Protein AF-A0A941Q1H9-F1 (afdb_monomer_lite)

Sequence (43 aa):
LLKVQIDDAIEADRVFTMLMGDEVEPRRDFIETNALSAANIDV

Structure (mmCIF, N/CA/C/O backbone):
data_AF-A0A941Q1H9-F1
#
_entry.id   AF-A0A941Q1H9-F1
#
loop_
_atom_site.group_PDB
_atom_site.id
_atom_site.type_symbol
_atom_site.label_atom_id
_atom_site.label_alt_id
_atom_site.label_comp_id
_atom_site.label_asym_id
_atom_site.label_entity_id
_atom_site.label_seq_id
_atom_site.pdbx_PDB_ins_code
_atom_site.Cartn_x
_atom_site.Cartn_y
_atom_site.Cartn_z
_atom_site.occupancy
_atom_site.B_iso_or_equiv
_atom_site.auth_seq_id
_atom_site.auth_comp_id
_atom_site.auth_asym_id
_atom_site.auth_atom_id
_atom_site.pdbx_PDB_model_num
ATOM 1 N N . LEU A 1 1 ? -20.749 7.028 -3.901 1.00 76.56 1 LEU A N 1
ATOM 2 C CA . LEU A 1 1 ? -19.572 7.091 -3.005 1.00 76.56 1 LEU A CA 1
ATOM 3 C C . LEU A 1 1 ? -19.263 5.671 -2.562 1.00 76.56 1 LEU A C 1
ATOM 5 O O . LEU A 1 1 ? -20.181 5.013 -2.087 1.00 76.56 1 LEU A O 1
ATOM 9 N N . LEU A 1 2 ? -18.034 5.195 -2.758 1.00 85.69 2 LEU A N 1
ATOM 10 C CA . LEU A 1 2 ? -17.583 3.913 -2.208 1.00 85.69 2 LEU A CA 1
ATOM 11 C C . LEU A 1 2 ? -17.115 4.140 -0.765 1.00 85.69 2 LEU A C 1
ATOM 13 O O . LEU A 1 2 ? -16.440 5.130 -0.486 1.00 85.69 2 LEU A O 1
ATOM 17 N N . LYS A 1 3 ? -17.522 3.269 0.163 1.00 89.50 3 LYS A N 1
ATOM 18 C CA . LYS A 1 3 ? -17.185 3.395 1.586 1.00 89.50 3 LYS A CA 1
ATOM 19 C C . LYS A 1 3 ? -15.995 2.493 1.908 1.00 89.50 3 LYS A C 1
ATOM 21 O O . LYS A 1 3 ? -16.151 1.277 1.916 1.00 89.50 3 LYS A O 1
ATOM 26 N N . VAL A 1 4 ? -14.847 3.083 2.231 1.00 91.31 4 VAL A N 1
ATOM 27 C CA . VAL A 1 4 ? -13.638 2.342 2.633 1.00 91.31 4 VAL A CA 1
ATOM 28 C C . VAL A 1 4 ? -13.930 1.505 3.886 1.00 91.31 4 VAL A C 1
ATOM 30 O O . VAL A 1 4 ? -14.454 2.037 4.869 1.00 91.31 4 VAL A O 1
ATOM 33 N N . GLN A 1 5 ? -13.649 0.201 3.821 1.00 93.50 5 GLN A N 1
ATOM 34 C CA . GLN A 1 5 ? -13.726 -0.746 4.942 1.00 93.50 5 GLN A CA 1
ATOM 35 C C . GLN A 1 5 ? -12.327 -1.289 5.253 1.00 93.50 5 GLN A C 1
ATOM 37 O O . GLN A 1 5 ? -11.454 -1.278 4.388 1.00 93.50 5 GLN A O 1
ATOM 42 N N . ILE A 1 6 ? -12.133 -1.754 6.485 1.00 93.56 6 ILE A N 1
ATOM 43 C CA . ILE A 1 6 ? -10.927 -2.461 6.916 1.00 93.56 6 ILE A CA 1
ATOM 44 C C . 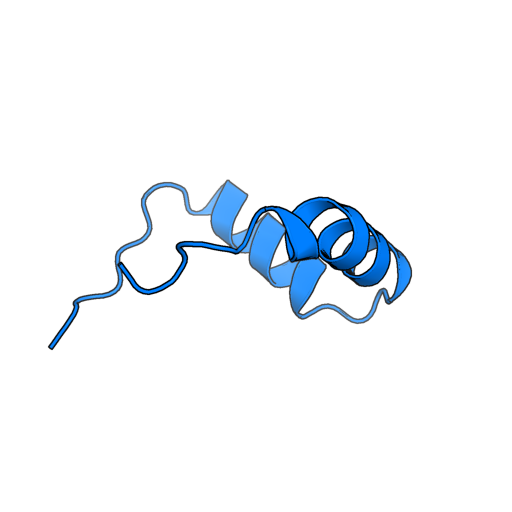ILE A 1 6 ? -11.394 -3.789 7.503 1.00 93.56 6 ILE A C 1
ATOM 46 O O . ILE A 1 6 ? -12.102 -3.787 8.509 1.00 93.56 6 ILE A O 1
ATOM 50 N N . ASP A 1 7 ? -11.002 -4.891 6.869 1.00 91.94 7 ASP A N 1
ATOM 51 C CA . ASP A 1 7 ? -11.382 -6.240 7.301 1.00 91.94 7 ASP A CA 1
ATOM 52 C C . ASP A 1 7 ? -10.386 -6.809 8.323 1.00 91.94 7 ASP A C 1
ATOM 54 O O . ASP A 1 7 ? -10.787 -7.414 9.315 1.00 91.94 7 ASP A O 1
ATOM 58 N N . ASP A 1 8 ? -9.090 -6.553 8.118 1.00 95.31 8 ASP A N 1
ATOM 59 C CA . ASP A 1 8 ? -8.010 -6.924 9.035 1.00 95.31 8 ASP A CA 1
ATOM 60 C C . ASP A 1 8 ? -7.073 -5.729 9.247 1.00 95.31 8 ASP A C 1
ATOM 62 O O . ASP A 1 8 ? -6.408 -5.253 8.324 1.00 95.31 8 ASP A O 1
ATOM 66 N N . ALA A 1 9 ? -7.035 -5.231 10.482 1.00 94.31 9 ALA A N 1
ATOM 67 C CA . ALA A 1 9 ? -6.235 -4.070 10.845 1.00 94.31 9 ALA A CA 1
ATOM 68 C C . ALA A 1 9 ? -4.725 -4.358 10.866 1.00 94.31 9 ALA 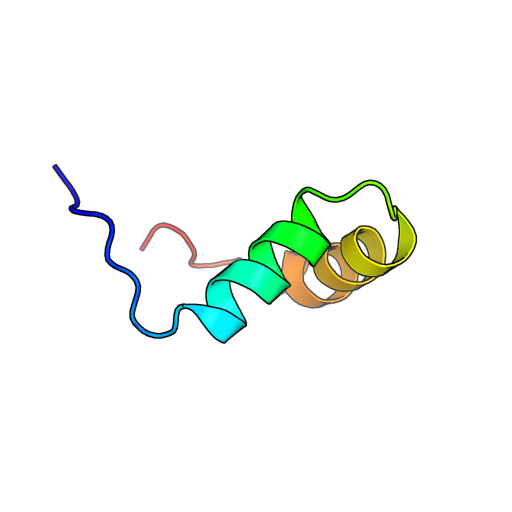A C 1
ATOM 70 O O . ALA A 1 9 ? -3.940 -3.454 10.592 1.00 94.31 9 ALA A O 1
ATOM 71 N N . ILE A 1 10 ? -4.312 -5.590 11.180 1.00 96.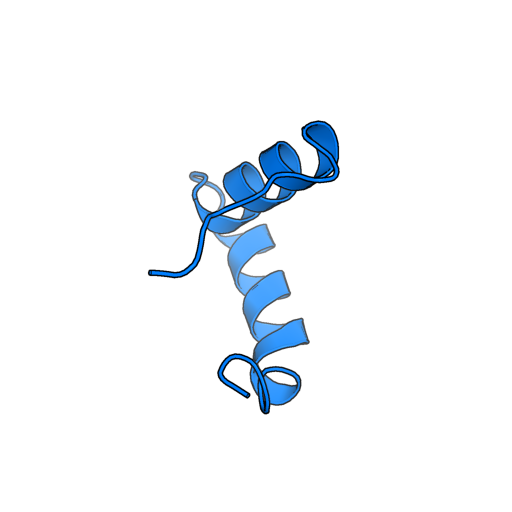44 10 ILE A N 1
ATOM 72 C CA . ILE A 1 10 ? -2.893 -5.961 11.269 1.00 96.44 10 ILE A CA 1
ATOM 73 C C . ILE A 1 10 ? -2.312 -6.084 9.864 1.00 96.44 10 ILE A C 1
ATOM 75 O O . ILE A 1 10 ? -1.244 -5.543 9.578 1.00 96.44 10 ILE A O 1
ATOM 79 N N . GLU A 1 11 ? -3.028 -6.764 8.970 1.00 95.81 11 GLU A N 1
ATOM 80 C CA . GLU A 1 11 ? -2.585 -6.886 7.582 1.00 95.81 11 GLU A CA 1
ATOM 81 C C . GLU A 1 11 ? -2.589 -5.521 6.883 1.00 95.81 11 G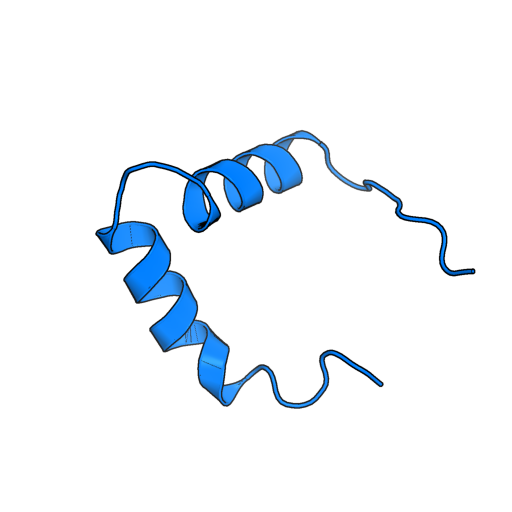LU A C 1
ATOM 83 O O . GLU A 1 11 ? -1.639 -5.197 6.170 1.00 95.81 11 GLU A O 1
ATOM 88 N N . ALA A 1 12 ? -3.599 -4.682 7.141 1.00 96.25 12 ALA A N 1
ATOM 89 C CA . ALA A 1 12 ? -3.633 -3.324 6.610 1.00 96.25 12 ALA A CA 1
ATOM 90 C C . ALA A 1 12 ? -2.403 -2.510 7.043 1.00 96.25 12 ALA A C 1
ATOM 92 O O . ALA A 1 12 ? -1.757 -1.899 6.194 1.00 96.25 12 ALA A O 1
ATOM 93 N N . ASP A 1 13 ? -2.040 -2.534 8.327 1.00 96.38 13 ASP A N 1
ATOM 94 C CA . ASP A 1 13 ? -0.861 -1.828 8.844 1.00 96.38 13 ASP A CA 1
ATOM 95 C C . ASP A 1 13 ? 0.445 -2.321 8.199 1.00 96.38 13 ASP A C 1
ATOM 97 O O . ASP A 1 13 ? 1.292 -1.518 7.790 1.00 96.38 13 ASP A O 1
ATOM 101 N N . ARG A 1 14 ? 0.574 -3.641 7.999 1.00 95.81 14 ARG A N 1
ATOM 102 C CA . ARG A 1 14 ? 1.719 -4.231 7.291 1.00 95.81 14 ARG A CA 1
ATOM 103 C C . ARG A 1 14 ? 1.812 -3.721 5.857 1.00 95.81 14 ARG A C 1
ATOM 105 O O . ARG A 1 14 ? 2.892 -3.329 5.413 1.00 95.81 14 ARG A O 1
ATOM 112 N N . VAL A 1 15 ? 0.694 -3.724 5.132 1.00 95.50 15 VAL A N 1
ATOM 113 C CA .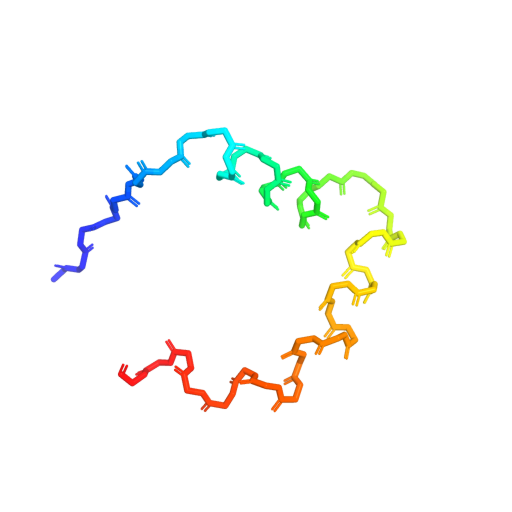 VAL A 1 15 ? 0.632 -3.251 3.742 1.00 95.50 15 VAL A CA 1
ATOM 114 C C . VAL A 1 15 ? 0.937 -1.755 3.666 1.00 95.50 15 VAL A C 1
ATOM 116 O O . VAL A 1 15 ? 1.723 -1.343 2.814 1.00 95.50 15 VAL A O 1
ATOM 119 N N . PHE A 1 16 ? 0.394 -0.943 4.577 1.00 96.12 16 PHE A N 1
ATOM 120 C CA . PHE A 1 16 ? 0.708 0.485 4.644 1.00 96.12 16 PHE A CA 1
ATOM 121 C C . PHE A 1 16 ? 2.191 0.726 4.901 1.00 96.12 16 PHE A C 1
ATOM 123 O O . PHE A 1 16 ? 2.804 1.504 4.176 1.00 96.12 16 PHE A O 1
ATOM 130 N N . THR A 1 17 ? 2.787 0.036 5.870 1.00 96.62 17 THR A N 1
ATOM 131 C CA . THR A 1 17 ? 4.214 0.180 6.178 1.00 96.62 17 THR A CA 1
ATOM 132 C C . THR A 1 17 ? 5.090 -0.235 4.996 1.00 96.62 17 THR A C 1
ATOM 134 O O . THR A 1 17 ? 6.003 0.494 4.623 1.00 96.62 17 THR A O 1
ATOM 137 N N . MET A 1 18 ? 4.787 -1.362 4.347 1.00 96.31 18 MET A N 1
ATOM 138 C CA . MET A 1 18 ? 5.546 -1.844 3.189 1.00 96.31 18 MET A CA 1
ATOM 139 C C . MET A 1 18 ? 5.485 -0.875 1.999 1.00 96.31 18 MET A C 1
ATOM 141 O O . MET A 1 18 ? 6.487 -0.673 1.317 1.00 96.31 18 MET A O 1
ATOM 145 N N . LEU A 1 19 ? 4.321 -0.275 1.728 1.00 96.75 19 LEU A N 1
ATOM 146 C CA . LEU A 1 19 ? 4.132 0.589 0.558 1.00 96.75 19 LEU A CA 1
ATOM 147 C C . LEU A 1 19 ? 4.497 2.055 0.824 1.00 96.75 19 LEU A C 1
ATOM 149 O O . LEU A 1 19 ? 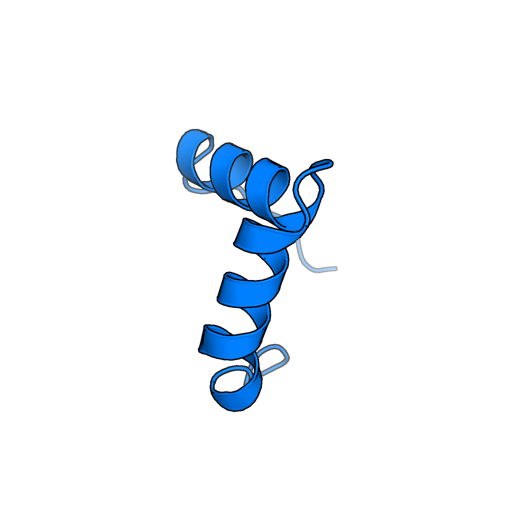5.001 2.738 -0.068 1.00 96.75 19 LEU A O 1
ATOM 153 N N . MET A 1 20 ? 4.276 2.542 2.041 1.00 96.75 20 MET A N 1
ATOM 154 C CA . MET A 1 20 ? 4.407 3.959 2.401 1.00 96.75 20 MET A CA 1
ATOM 155 C C . MET A 1 20 ? 5.570 4.243 3.357 1.00 96.75 20 MET A C 1
ATOM 157 O O . MET A 1 20 ? 5.806 5.404 3.682 1.00 96.75 20 MET A O 1
ATOM 161 N N . GLY A 1 21 ? 6.287 3.215 3.808 1.00 94.69 21 GLY A N 1
ATOM 162 C CA . GLY A 1 21 ? 7.464 3.357 4.657 1.00 94.69 21 GLY A CA 1
ATOM 163 C C . GLY A 1 21 ? 8.716 3.812 3.905 1.00 94.69 21 GLY A C 1
ATOM 164 O O . GLY A 1 21 ? 8.742 3.961 2.675 1.00 94.69 21 GLY A O 1
ATOM 165 N N . ASP A 1 22 ? 9.779 4.009 4.681 1.00 97.25 22 ASP A N 1
ATOM 166 C CA . ASP A 1 22 ? 11.058 4.540 4.199 1.00 97.25 22 ASP A CA 1
ATOM 167 C C . ASP A 1 22 ? 11.883 3.503 3.421 1.00 97.25 22 ASP A C 1
ATOM 169 O O . ASP A 1 22 ? 12.718 3.860 2.584 1.00 97.25 22 ASP A O 1
ATOM 173 N N . GLU A 1 23 ? 11.649 2.211 3.665 1.00 96.75 23 GLU A N 1
ATOM 174 C CA . GLU A 1 23 ? 12.381 1.135 3.004 1.00 96.75 23 GLU A CA 1
ATOM 175 C C . GLU A 1 23 ? 11.965 0.997 1.536 1.00 96.75 23 GLU A C 1
ATOM 177 O O . GLU A 1 23 ? 10.802 0.789 1.192 1.00 96.75 23 GLU A O 1
ATOM 182 N N . VAL A 1 24 ? 12.945 1.110 0.638 1.00 97.62 24 VAL A N 1
ATOM 183 C CA . VAL A 1 24 ? 12.703 1.069 -0.811 1.00 97.62 24 VAL A CA 1
ATOM 184 C C . VAL A 1 24 ? 12.584 -0.363 -1.329 1.00 97.62 24 VAL A C 1
ATOM 186 O O . VAL A 1 24 ? 11.787 -0.608 -2.231 1.00 97.62 24 VAL A O 1
ATOM 189 N N . GLU A 1 25 ? 13.356 -1.298 -0.772 1.00 97.69 25 GLU A N 1
ATOM 190 C CA . GLU A 1 25 ? 13.437 -2.672 -1.283 1.00 97.69 25 GLU A CA 1
ATOM 191 C C . GLU A 1 25 ? 12.112 -3.439 -1.186 1.00 97.69 25 GLU A C 1
ATOM 193 O O . GLU A 1 25 ? 11.639 -3.899 -2.224 1.00 97.69 25 GLU A O 1
ATOM 198 N N . PRO A 1 26 ? 11.421 -3.482 -0.026 1.00 97.25 26 PRO A N 1
ATOM 199 C CA . PRO A 1 26 ? 10.165 -4.227 0.088 1.00 97.25 26 PRO A CA 1
ATOM 200 C C . PRO A 1 26 ? 9.080 -3.693 -0.856 1.00 97.25 26 PRO A C 1
ATOM 202 O O . PRO A 1 26 ? 8.305 -4.451 -1.440 1.00 97.25 26 PRO A O 1
ATOM 205 N N . ARG A 1 27 ? 9.051 -2.369 -1.051 1.00 97.69 27 ARG A N 1
ATOM 206 C CA . ARG A 1 27 ? 8.149 -1.716 -2.003 1.00 97.69 27 ARG A CA 1
ATOM 207 C C . ARG A 1 27 ? 8.467 -2.107 -3.445 1.00 97.69 27 ARG A C 1
ATOM 209 O O . ARG A 1 27 ? 7.543 -2.344 -4.220 1.00 97.69 27 ARG A O 1
ATOM 216 N N . ARG A 1 28 ? 9.749 -2.145 -3.814 1.00 96.81 28 ARG A N 1
ATOM 217 C CA . ARG A 1 28 ? 10.200 -2.515 -5.162 1.00 96.81 28 ARG A CA 1
ATOM 218 C C . ARG A 1 28 ? 9.771 -3.941 -5.500 1.00 96.81 28 ARG A C 1
ATOM 220 O O . ARG A 1 28 ? 9.093 -4.132 -6.506 1.00 96.81 28 ARG A O 1
ATOM 227 N N . ASP A 1 29 ? 10.061 -4.890 -4.615 1.00 97.00 29 ASP A N 1
ATOM 228 C CA . ASP A 1 29 ? 9.729 -6.306 -4.797 1.00 97.00 29 ASP A CA 1
ATOM 229 C C . ASP A 1 29 ? 8.218 -6.517 -4.939 1.00 97.00 29 ASP A C 1
ATOM 231 O O . ASP A 1 29 ? 7.753 -7.269 -5.804 1.00 97.00 29 ASP A O 1
ATOM 235 N N . PHE A 1 30 ? 7.430 -5.809 -4.122 1.00 95.75 30 PHE A N 1
ATOM 236 C CA . PHE A 1 30 ? 5.975 -5.851 -4.206 1.00 95.75 30 PHE A CA 1
ATOM 237 C C . PHE A 1 30 ? 5.470 -5.368 -5.569 1.00 95.75 30 PHE A C 1
ATOM 239 O O . PHE A 1 30 ? 4.614 -6.021 -6.172 1.00 95.75 30 PHE A O 1
ATOM 246 N N . ILE A 1 31 ? 5.991 -4.241 -6.064 1.00 94.44 31 ILE A N 1
ATOM 247 C CA . ILE A 1 31 ? 5.598 -3.685 -7.362 1.00 94.44 31 ILE A CA 1
ATOM 248 C C . ILE A 1 31 ? 5.987 -4.649 -8.483 1.00 94.44 31 ILE A C 1
ATOM 250 O O . ILE A 1 31 ? 5.138 -4.984 -9.304 1.00 94.44 31 ILE A O 1
ATOM 254 N N . GLU A 1 32 ? 7.225 -5.142 -8.503 1.00 95.19 32 GLU A N 1
ATOM 255 C CA . GLU A 1 32 ? 7.702 -6.057 -9.548 1.00 95.19 32 GLU A CA 1
ATOM 256 C C . GLU A 1 32 ? 6.884 -7.353 -9.600 1.00 95.19 32 GLU A C 1
ATOM 258 O O . GLU A 1 32 ? 6.521 -7.819 -10.681 1.00 95.19 32 GLU A O 1
ATOM 263 N N . THR A 1 33 ? 6.515 -7.891 -8.437 1.00 94.12 33 THR A N 1
ATOM 264 C CA . THR A 1 33 ? 5.731 -9.129 -8.335 1.00 94.12 33 THR A CA 1
ATOM 265 C C . THR A 1 33 ? 4.282 -8.950 -8.799 1.00 94.12 33 THR A C 1
ATOM 267 O O . THR A 1 33 ? 3.705 -9.858 -9.400 1.00 94.12 33 THR A O 1
ATOM 270 N N . ASN A 1 34 ? 3.665 -7.796 -8.523 1.00 92.25 34 ASN A N 1
ATOM 271 C CA . ASN A 1 34 ? 2.219 -7.611 -8.692 1.00 92.25 34 ASN A CA 1
ATOM 272 C C . ASN A 1 34 ? 1.825 -6.742 -9.896 1.00 92.25 34 ASN A C 1
ATOM 274 O O . ASN A 1 34 ? 0.671 -6.805 -10.320 1.00 92.25 34 ASN A O 1
ATOM 278 N N . ALA A 1 35 ? 2.744 -5.965 -10.481 1.00 89.75 35 ALA A N 1
ATOM 279 C CA . ALA A 1 35 ? 2.432 -4.987 -11.530 1.00 89.75 35 ALA A CA 1
ATOM 280 C C . ALA A 1 35 ? 1.750 -5.597 -12.765 1.00 89.75 35 ALA A C 1
ATOM 282 O O . ALA A 1 35 ? 0.859 -4.980 -13.340 1.00 89.75 35 ALA A O 1
ATOM 283 N N . LEU A 1 36 ? 2.132 -6.812 -13.166 1.00 87.19 36 LEU A N 1
ATOM 284 C CA . LEU A 1 36 ? 1.525 -7.496 -14.316 1.00 87.19 36 LEU A CA 1
ATOM 285 C C . LEU A 1 36 ? 0.190 -8.173 -13.972 1.00 87.19 36 LEU A C 1
ATOM 287 O O . LEU A 1 36 ? -0.645 -8.380 -14.850 1.00 87.19 36 LEU A O 1
ATOM 291 N N . SER A 1 37 ? -0.016 -8.501 -12.697 1.00 86.62 37 SER A N 1
ATOM 292 C CA . SER A 1 37 ? -1.237 -9.133 -12.182 1.00 86.62 37 SER A CA 1
ATOM 293 C C . SER A 1 37 ? -2.354 -8.114 -11.921 1.00 86.62 37 SER A C 1
ATOM 295 O O . SER A 1 37 ? -3.524 -8.479 -11.837 1.00 86.62 37 SER A O 1
ATOM 297 N N . ALA A 1 38 ? -2.004 -6.829 -11.836 1.00 83.06 38 ALA A N 1
ATOM 298 C CA . ALA A 1 38 ? -2.875 -5.688 -11.564 1.00 83.06 38 ALA A CA 1
ATOM 299 C C . ALA A 1 38 ? -3.808 -5.289 -12.733 1.00 83.06 38 ALA A C 1
ATOM 301 O O . ALA A 1 38 ? -4.148 -4.120 -12.891 1.00 83.06 38 ALA A O 1
ATOM 302 N N . ALA A 1 39 ? -4.237 -6.236 -13.572 1.00 76.56 39 ALA A N 1
ATOM 303 C CA . ALA A 1 39 ? -5.025 -5.941 -14.772 1.00 76.56 39 ALA A CA 1
ATOM 304 C C . ALA A 1 39 ? -6.478 -5.503 -14.484 1.00 76.56 39 ALA A C 1
ATOM 306 O O . ALA A 1 39 ? -7.081 -4.829 -15.313 1.00 76.56 39 ALA A O 1
ATOM 307 N N . ASN A 1 40 ? -7.034 -5.868 -13.322 1.00 72.62 40 ASN A N 1
ATOM 308 C CA . ASN A 1 40 ? -8.448 -5.664 -12.976 1.00 72.62 40 ASN A CA 1
ATOM 309 C C . ASN A 1 40 ? -8.617 -4.982 -11.608 1.00 72.62 40 ASN A C 1
ATOM 311 O O . ASN A 1 40 ? -9.361 -5.470 -10.764 1.00 72.62 40 ASN A O 1
ATOM 315 N N . ILE A 1 41 ? -7.887 -3.895 -11.352 1.00 75.88 41 ILE A N 1
ATOM 316 C CA . ILE A 1 41 ? -8.022 -3.152 -10.084 1.00 75.88 41 ILE A CA 1
ATOM 317 C C . ILE A 1 41 ? -9.305 -2.298 -10.056 1.00 75.88 41 ILE A C 1
ATOM 319 O O . ILE A 1 41 ? -9.867 -2.078 -8.986 1.00 75.88 41 ILE A O 1
ATOM 323 N N . ASP A 1 42 ? -9.801 -1.881 -11.224 1.00 66.81 42 ASP A N 1
ATOM 324 C CA . ASP A 1 42 ? -10.891 -0.903 -11.358 1.00 66.81 42 ASP A CA 1
ATOM 325 C C . ASP A 1 42 ? -12.228 -1.492 -11.866 1.00 66.81 42 ASP A C 1
ATOM 327 O O . ASP A 1 42 ? -13.097 -0.737 -12.309 1.00 66.81 42 ASP A O 1
ATOM 331 N N . VAL A 1 43 ? -12.393 -2.824 -11.860 1.00 62.75 43 VAL A N 1
ATOM 332 C CA . VAL A 1 43 ? -13.594 -3.520 -12.384 1.00 62.75 43 VAL A CA 1
ATOM 333 C C . VAL A 1 43 ? -14.550 -3.931 -11.271 1.00 62.75 43 VAL A C 1
ATOM 335 O O . VAL A 1 43 ? -14.077 -4.517 -10.274 1.00 62.75 43 VAL A O 1
#

pLDDT: mean 91.07, std 8.67, range [62.75, 97.69]

Secondary structure (DSSP, 8-state):
------S-HHHHHHHHHHHHSS-HHHHHHHHHHHTTTGGGS--

Foldseek 3Di:
DDDDDDPDPVVVVVVCCQCVPPDPVSNVVVCVVCVVVCPPPPD

Radius of gyration: 12.49 Å; chains: 1; bounding box: 33×16×26 Å